Protein AF-A0AAV8Y6F7-F1 (afdb_monomer_lite)

Organism: NCBI:txid1265417

Secondary structure (DSSP, 8-state):
--TTS-STT----HHHHHHHHHHH-TTSPPP-HHHHHHHHHHHHHHSS-------------HHHHHHHHHHHHHHHH----

Structure (mmCIF, N/CA/C/O backbone):
data_AF-A0AAV8Y6F7-F1
#
_entry.id   AF-A0AAV8Y6F7-F1
#
loop_
_atom_site.group_PDB
_atom_site.id
_atom_site.type_symbol
_atom_site.label_atom_id
_atom_site.label_alt_id
_atom_site.label_comp_id
_atom_site.label_asym_id
_atom_s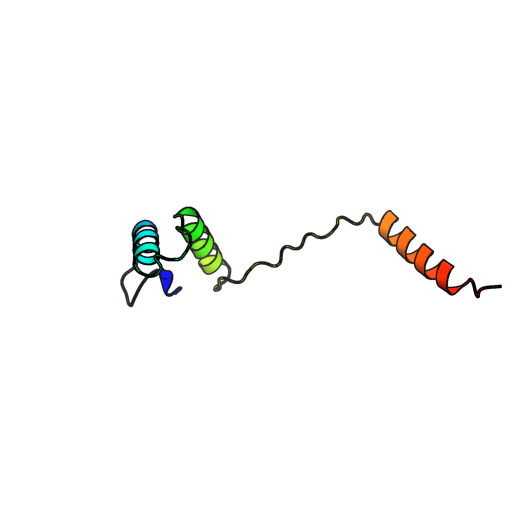ite.label_entity_id
_atom_site.label_seq_id
_atom_site.pdbx_PDB_ins_code
_atom_site.Cartn_x
_atom_site.Cartn_y
_atom_site.Cartn_z
_atom_site.occupancy
_atom_site.B_iso_or_equiv
_atom_site.auth_seq_id
_atom_site.auth_comp_id
_atom_site.auth_asym_id
_atom_site.auth_atom_id
_atom_site.pdbx_PDB_model_num
ATOM 1 N N . MET A 1 1 ? -9.284 12.496 2.067 1.00 43.31 1 MET A N 1
ATOM 2 C CA . MET A 1 1 ? -9.079 11.504 3.142 1.00 43.31 1 MET A CA 1
ATOM 3 C C . MET A 1 1 ? -9.524 10.155 2.593 1.00 43.31 1 MET A C 1
ATOM 5 O O . MET A 1 1 ? -10.675 10.044 2.190 1.00 43.31 1 MET A O 1
ATOM 9 N N . LEU A 1 2 ? -8.618 9.183 2.435 1.00 48.31 2 LEU A N 1
ATOM 10 C CA . LEU A 1 2 ? -8.980 7.858 1.918 1.00 48.31 2 LEU A CA 1
ATOM 11 C C . LEU A 1 2 ? -9.979 7.219 2.898 1.00 48.31 2 LEU A C 1
ATOM 13 O O . LEU A 1 2 ? -9.660 7.092 4.079 1.00 48.31 2 LEU A O 1
ATOM 17 N N . MET A 1 3 ? -11.151 6.791 2.418 1.00 50.50 3 MET A N 1
ATOM 18 C CA . MET A 1 3 ? -12.196 6.131 3.228 1.00 50.50 3 MET A CA 1
ATOM 19 C C . MET A 1 3 ? -11.690 4.903 4.012 1.00 50.50 3 MET A C 1
ATOM 21 O O . MET A 1 3 ? -12.352 4.429 4.929 1.00 50.50 3 MET A O 1
ATOM 25 N N . MET A 1 4 ? -10.492 4.404 3.694 1.00 53.25 4 MET A N 1
ATOM 26 C CA . MET A 1 4 ? -9.839 3.319 4.420 1.00 53.25 4 MET A CA 1
ATOM 27 C C . MET A 1 4 ? -9.302 3.708 5.808 1.00 53.25 4 MET A C 1
ATOM 29 O O . MET A 1 4 ? -9.017 2.808 6.586 1.00 53.25 4 MET A O 1
ATOM 33 N N . ILE A 1 5 ? -9.185 4.997 6.159 1.00 52.69 5 ILE A N 1
ATOM 34 C CA . ILE A 1 5 ? -8.653 5.438 7.471 1.00 52.69 5 ILE A CA 1
ATOM 35 C C . ILE A 1 5 ? -9.764 5.878 8.447 1.00 52.69 5 ILE A C 1
ATOM 37 O O . IL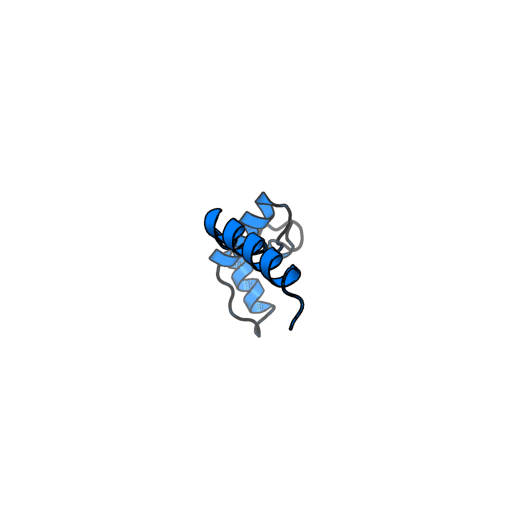E A 1 5 ? -9.510 6.014 9.641 1.00 52.69 5 ILE A O 1
ATOM 41 N N . GLY A 1 6 ? -11.019 6.005 8.002 1.00 42.91 6 GLY A N 1
ATOM 42 C CA . GLY A 1 6 ? -12.114 6.374 8.899 1.00 42.91 6 GLY A CA 1
ATOM 43 C C . GLY A 1 6 ? -13.477 6.466 8.221 1.00 42.91 6 GLY A C 1
ATOM 44 O O . GLY A 1 6 ? -13.596 6.895 7.077 1.00 42.91 6 GLY A O 1
ATOM 45 N N . TYR A 1 7 ? -14.507 6.071 8.970 1.00 44.66 7 TYR A N 1
ATOM 46 C CA . TYR A 1 7 ? -15.887 6.498 8.746 1.00 44.66 7 TYR A CA 1
ATOM 47 C C . TYR A 1 7 ? -16.085 7.735 9.643 1.00 44.66 7 TYR A C 1
ATOM 49 O O . TYR A 1 7 ? -16.072 7.597 10.867 1.00 44.66 7 TYR A O 1
ATOM 57 N N . GLY A 1 8 ? -16.175 8.935 9.061 1.00 59.78 8 GLY A N 1
ATOM 58 C CA . GLY A 1 8 ? -16.243 10.205 9.807 1.00 59.78 8 GLY A CA 1
ATOM 59 C C . GLY A 1 8 ? -14.899 10.665 10.401 1.00 59.78 8 GLY A C 1
ATOM 60 O O . GLY A 1 8 ? -13.851 10.433 9.806 1.00 59.78 8 GLY A O 1
ATOM 61 N N . ASP A 1 9 ? -14.930 11.292 11.584 1.00 54.38 9 ASP A N 1
ATOM 62 C CA . ASP A 1 9 ? -13.778 11.955 12.239 1.00 54.38 9 ASP A CA 1
ATOM 63 C C . ASP A 1 9 ? -12.808 11.025 12.993 1.00 54.38 9 ASP A C 1
ATOM 65 O O . ASP A 1 9 ? -11.851 11.477 13.624 1.00 54.38 9 ASP A O 1
ATOM 69 N N . ARG A 1 10 ? -13.031 9.706 12.979 1.00 58.47 10 ARG A N 1
ATOM 70 C CA . ARG A 1 10 ? -12.173 8.772 13.722 1.00 58.47 10 ARG A CA 1
ATOM 71 C C . ARG A 1 10 ? -10.978 8.354 12.876 1.00 58.47 10 ARG A C 1
ATOM 73 O O . ARG A 1 10 ? -11.114 7.513 11.991 1.00 58.47 10 ARG A O 1
ATOM 80 N N . ALA A 1 11 ? -9.807 8.899 13.199 1.00 66.44 11 ALA A N 1
ATOM 81 C CA . ALA A 1 11 ? -8.535 8.379 12.716 1.00 66.44 11 ALA A CA 1
ATOM 82 C C . ALA A 1 11 ? -8.312 6.968 13.284 1.00 66.44 11 ALA A C 1
ATOM 84 O O . ALA A 1 11 ? -8.199 6.798 14.498 1.00 66.44 11 ALA A O 1
ATOM 85 N N . ARG A 1 12 ? -8.276 5.953 12.415 1.00 73.44 12 ARG A N 1
ATOM 86 C CA . ARG A 1 12 ? -7.921 4.578 12.789 1.00 73.44 12 ARG A CA 1
ATOM 87 C C . ARG A 1 12 ? -6.429 4.337 12.621 1.00 73.44 12 ARG A C 1
ATOM 89 O O . ARG A 1 12 ? -5.803 4.820 11.679 1.00 73.44 12 ARG A O 1
ATOM 96 N N . THR A 1 13 ? -5.870 3.532 13.511 1.00 81.38 13 THR A N 1
ATOM 97 C CA . THR A 1 13 ? -4.517 2.997 13.365 1.00 81.38 13 THR A CA 1
ATOM 98 C C . THR A 1 13 ? -4.451 2.021 12.190 1.00 81.38 13 THR A C 1
ATOM 100 O O . THR A 1 13 ? -5.440 1.380 11.828 1.00 81.38 13 THR A O 1
ATOM 103 N N . GLN A 1 14 ? -3.265 1.841 11.605 1.00 82.12 14 GLN A N 1
ATOM 104 C CA . GLN A 1 14 ? -3.085 0.907 10.487 1.00 82.12 14 GLN A CA 1
ATOM 105 C C . GLN A 1 14 ? -3.491 -0.533 10.860 1.00 82.12 14 GLN A C 1
ATOM 107 O O . GLN A 1 14 ? -4.058 -1.240 10.031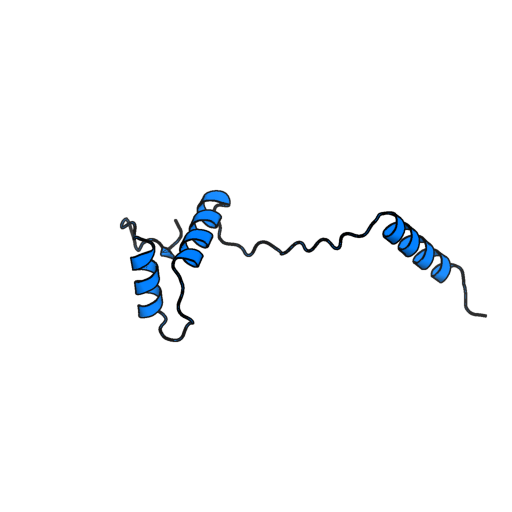 1.00 82.12 14 GLN A O 1
ATOM 112 N N . CYS A 1 15 ? -3.272 -0.956 12.112 1.00 82.94 15 CYS A N 1
ATOM 113 C CA . CYS A 1 15 ? -3.697 -2.267 12.615 1.00 82.94 15 CYS A CA 1
ATOM 114 C C . CYS A 1 15 ? -5.221 -2.438 12.605 1.00 82.94 15 CYS A C 1
ATOM 116 O O . CYS A 1 15 ? -5.726 -3.477 12.181 1.00 82.94 15 CYS A O 1
ATOM 118 N N . GLU A 1 16 ? -5.960 -1.416 13.034 1.00 83.88 16 GLU A N 1
ATOM 119 C CA . GLU A 1 16 ? -7.425 -1.437 13.011 1.00 83.88 16 GLU A CA 1
ATOM 120 C C . GLU A 1 16 ? -7.963 -1.490 11.583 1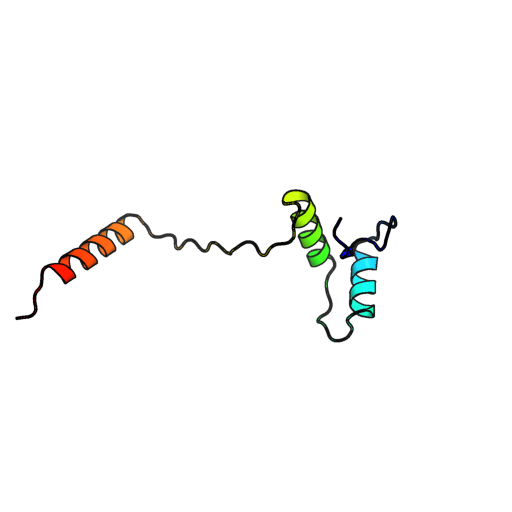.00 83.88 16 GLU A C 1
ATOM 122 O O . GLU A 1 16 ? -8.948 -2.177 11.330 1.00 83.88 16 GLU A O 1
ATOM 127 N N . VAL A 1 17 ? -7.296 -0.823 10.638 1.00 82.62 17 VAL A N 1
ATOM 128 C CA . VAL A 1 17 ? -7.662 -0.887 9.218 1.00 82.62 17 VAL A CA 1
ATOM 129 C C . VAL A 1 17 ? -7.419 -2.285 8.646 1.00 82.62 17 VAL A C 1
ATOM 131 O O . VAL A 1 17 ? -8.286 -2.794 7.940 1.00 82.62 17 VAL A O 1
ATOM 134 N N . VAL A 1 18 ? -6.300 -2.948 8.981 1.00 86.00 18 VAL A N 1
ATOM 135 C CA . VAL A 1 18 ? -6.075 -4.356 8.588 1.00 86.00 18 VAL A CA 1
ATOM 136 C C . VAL A 1 18 ? -7.191 -5.242 9.133 1.00 86.00 18 VAL A C 1
ATOM 138 O O . VAL A 1 18 ? -7.734 -6.064 8.394 1.00 86.00 18 VAL A O 1
ATOM 141 N N . ARG A 1 19 ? -7.519 -5.091 10.421 1.00 86.38 19 ARG A N 1
ATOM 142 C CA . ARG A 1 19 ? -8.542 -5.911 11.072 1.00 86.38 19 ARG A CA 1
ATOM 143 C C . ARG A 1 19 ? -9.902 -5.707 10.412 1.00 86.38 19 ARG A C 1
ATOM 145 O O . ARG A 1 19 ? -10.517 -6.682 9.998 1.00 86.38 19 ARG A O 1
ATOM 152 N N . LEU A 1 20 ? -10.308 -4.453 10.230 1.00 86.19 20 LEU A N 1
ATOM 153 C CA . LEU A 1 20 ? -11.573 -4.113 9.593 1.00 86.19 20 LEU A CA 1
ATOM 154 C C . LEU A 1 20 ? -11.649 -4.645 8.161 1.00 86.19 20 LEU A C 1
ATOM 156 O O . LEU A 1 20 ? -12.665 -5.211 7.789 1.00 86.19 20 LEU A O 1
ATOM 160 N N . PHE A 1 21 ? -10.579 -4.510 7.374 1.00 85.12 21 PHE A N 1
ATOM 161 C CA . PHE A 1 21 ? -10.559 -5.001 5.996 1.00 85.12 21 PHE A CA 1
ATOM 162 C C . PHE A 1 21 ? -10.773 -6.518 5.923 1.00 85.12 21 PHE A C 1
ATOM 164 O O . PHE A 1 21 ? -11.483 -6.997 5.042 1.00 85.12 21 PHE A O 1
ATOM 171 N N . ARG A 1 22 ? -10.192 -7.272 6.865 1.00 85.75 22 ARG A N 1
ATOM 172 C CA . ARG A 1 22 ? -10.409 -8.723 6.977 1.00 85.75 22 ARG A CA 1
ATOM 173 C C . ARG A 1 22 ? -11.838 -9.064 7.390 1.00 85.75 22 ARG A C 1
ATOM 175 O O . ARG A 1 22 ? -12.391 -10.025 6.876 1.00 85.75 22 ARG A O 1
ATOM 182 N N . GLU A 1 23 ? -12.423 -8.288 8.299 1.00 87.56 23 GLU A N 1
ATOM 183 C CA . GLU A 1 23 ? -13.811 -8.467 8.743 1.00 87.56 23 GLU A CA 1
ATOM 184 C C . GLU A 1 23 ? -14.817 -8.151 7.621 1.00 87.56 23 GLU A C 1
ATOM 186 O O . GLU A 1 23 ? -15.804 -8.864 7.466 1.00 87.56 23 GLU A O 1
ATOM 191 N N . THR A 1 24 ? -14.574 -7.111 6.815 1.00 86.50 24 THR A N 1
ATOM 192 C CA . THR A 1 24 ? -15.491 -6.682 5.743 1.00 86.50 24 THR A CA 1
ATOM 193 C C . THR A 1 24 ? -15.340 -7.475 4.450 1.00 86.50 24 THR A C 1
ATOM 195 O O . THR A 1 24 ? -16.287 -7.551 3.669 1.00 86.50 24 THR A O 1
ATOM 198 N N . HIS A 1 25 ? -14.156 -8.031 4.192 1.00 85.56 25 HIS A N 1
ATOM 199 C CA . HIS A 1 25 ? -13.849 -8.776 2.972 1.00 85.56 25 HIS A CA 1
ATOM 200 C C . HIS A 1 25 ? -13.152 -10.103 3.301 1.00 85.56 25 HIS A C 1
ATOM 202 O O . HIS A 1 25 ? -11.961 -10.256 3.015 1.00 85.56 25 HIS A O 1
ATOM 208 N N . PRO A 1 26 ? -13.879 -11.071 3.887 1.00 87.12 26 PRO A N 1
ATOM 209 C CA . PRO A 1 26 ? -13.303 -12.356 4.283 1.00 87.12 26 PRO A CA 1
ATOM 210 C C . PRO A 1 26 ? -12.811 -13.186 3.087 1.00 87.12 26 PRO A C 1
ATOM 212 O O . PRO A 1 26 ? -11.894 -13.988 3.240 1.00 87.12 26 PRO A O 1
ATOM 215 N N . ASP A 1 27 ? -13.374 -12.962 1.897 1.00 93.06 27 ASP A N 1
ATOM 216 C CA . ASP A 1 27 ? -13.029 -13.698 0.674 1.00 93.06 27 ASP A CA 1
ATOM 217 C C . ASP A 1 27 ? -11.756 -13.177 -0.015 1.00 93.06 27 ASP A C 1
ATOM 219 O O . ASP A 1 27 ? -11.236 -13.805 -0.940 1.00 93.06 27 ASP A O 1
ATOM 223 N N . LEU A 1 28 ? -11.251 -12.008 0.397 1.00 85.38 28 LEU A N 1
ATOM 224 C CA . LEU A 1 28 ? -10.060 -11.406 -0.193 1.00 85.38 28 LEU A CA 1
ATOM 225 C C . LEU A 1 28 ? -8.783 -11.840 0.542 1.00 85.38 28 LEU A C 1
ATOM 227 O O . LEU A 1 28 ? -8.800 -12.085 1.750 1.00 85.38 28 LEU A O 1
ATOM 231 N N . PRO A 1 29 ? -7.632 -11.872 -0.158 1.00 87.31 29 PRO A N 1
ATOM 232 C CA . PRO A 1 29 ? -6.352 -12.142 0.477 1.00 87.31 29 PRO A CA 1
ATOM 233 C C . PRO A 1 29 ? -6.079 -11.175 1.638 1.00 87.31 29 PRO A C 1
ATOM 235 O O . PRO A 1 29 ? -6.352 -9.973 1.523 1.00 87.31 29 PRO A O 1
ATOM 238 N N . PRO A 1 30 ? -5.489 -11.660 2.744 1.00 80.44 30 PRO A N 1
ATOM 239 C CA . PRO A 1 30 ? -5.236 -10.831 3.905 1.00 80.44 30 PRO A CA 1
ATOM 240 C C . PRO A 1 30 ? -4.276 -9.695 3.555 1.00 80.44 30 PRO A C 1
ATOM 242 O O . PRO A 1 30 ? -3.155 -9.902 3.088 1.00 80.44 30 PRO A O 1
ATOM 245 N N . LEU A 1 31 ? -4.710 -8.472 3.843 1.00 84.06 31 LEU A N 1
ATOM 246 C CA . LEU A 1 31 ? -3.864 -7.296 3.732 1.00 84.06 31 LEU A CA 1
ATOM 247 C C . LEU A 1 31 ? -2.838 -7.281 4.876 1.00 84.06 31 LEU A C 1
ATOM 249 O O . LEU A 1 31 ? -3.115 -7.736 5.994 1.00 84.06 31 LEU A O 1
ATOM 253 N N . ASN A 1 32 ? -1.652 -6.741 4.601 1.00 85.75 32 ASN A N 1
ATOM 254 C CA . ASN A 1 32 ? -0.633 -6.491 5.614 1.00 85.75 32 ASN A CA 1
ATOM 255 C C . ASN A 1 32 ? -0.541 -4.988 5.930 1.00 85.75 32 ASN A C 1
ATOM 257 O O . ASN A 1 32 ? -0.930 -4.133 5.129 1.00 85.75 32 ASN A O 1
ATOM 261 N N . GLN A 1 33 ? -0.004 -4.667 7.108 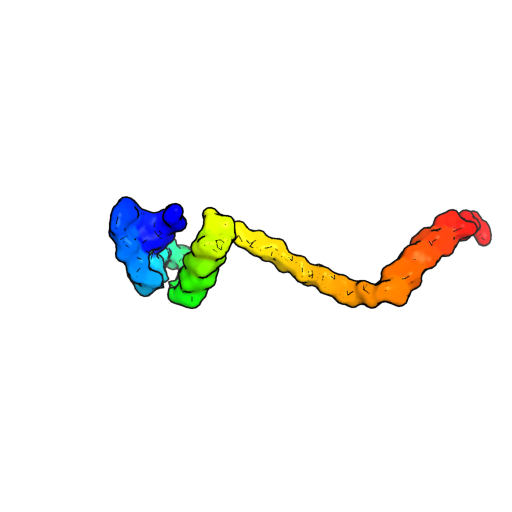1.00 84.50 33 GLN A N 1
ATOM 262 C CA . GLN A 1 33 ? 0.150 -3.283 7.556 1.00 84.50 33 GLN A CA 1
ATOM 263 C C . GLN A 1 33 ? 1.076 -2.475 6.629 1.00 84.50 33 GLN A C 1
ATOM 265 O O . GLN A 1 33 ? 0.816 -1.306 6.358 1.00 84.50 33 GLN A O 1
ATOM 270 N N . GLY A 1 34 ? 2.127 -3.103 6.088 1.00 86.25 34 GLY A N 1
ATOM 271 C CA . GLY A 1 34 ? 3.065 -2.453 5.169 1.00 86.25 34 GLY A CA 1
ATOM 272 C C . GLY A 1 34 ? 2.402 -1.951 3.882 1.00 86.25 34 GLY A C 1
ATOM 273 O O . GLY A 1 34 ? 2.754 -0.888 3.379 1.00 86.25 34 GLY A O 1
ATOM 274 N N . THR A 1 35 ? 1.405 -2.671 3.372 1.00 86.44 35 THR A N 1
ATOM 275 C CA . THR A 1 35 ? 0.608 -2.278 2.210 1.00 86.44 35 THR A CA 1
ATOM 276 C C . THR A 1 35 ? -0.230 -1.050 2.533 1.00 86.44 35 THR A C 1
ATOM 278 O O . THR A 1 35 ? -0.242 -0.114 1.741 1.00 86.44 35 THR A O 1
ATOM 281 N N . ILE A 1 36 ? -0.857 -1.000 3.711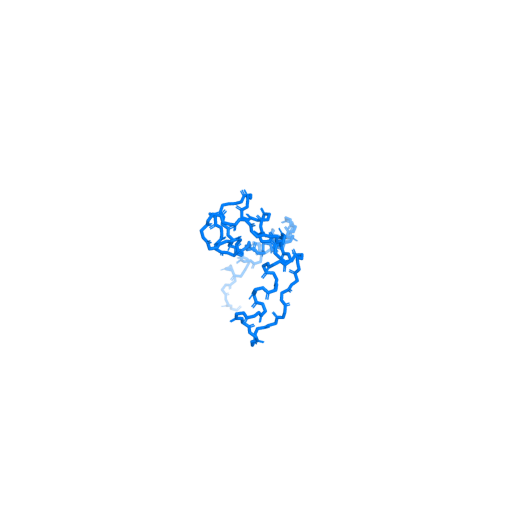 1.00 86.88 36 ILE A N 1
ATOM 282 C CA . ILE A 1 36 ? -1.596 0.189 4.163 1.00 86.88 36 ILE A CA 1
ATOM 283 C C . ILE A 1 36 ? -0.655 1.384 4.298 1.00 86.88 36 ILE A C 1
ATOM 285 O O . ILE A 1 36 ? -0.968 2.452 3.786 1.00 86.88 36 ILE A O 1
ATOM 289 N N . SER A 1 37 ? 0.516 1.192 4.908 1.00 87.56 37 SER A N 1
ATOM 290 C CA . SER A 1 37 ? 1.528 2.243 5.059 1.00 87.56 37 SER A CA 1
ATOM 291 C C . SER A 1 37 ? 1.977 2.810 3.705 1.00 87.56 37 SER A C 1
ATOM 293 O O . SER A 1 37 ? 2.010 4.023 3.518 1.00 87.56 37 SER A O 1
ATOM 295 N N . LYS A 1 38 ? 2.227 1.949 2.707 1.00 87.12 38 LYS A N 1
ATOM 296 C CA . LYS A 1 38 ? 2.568 2.381 1.339 1.00 87.12 38 LYS A CA 1
ATOM 297 C C . LYS A 1 38 ? 1.430 3.141 0.661 1.00 87.12 38 LYS A C 1
ATOM 299 O O . LYS A 1 38 ? 1.680 4.158 0.024 1.00 87.12 38 LYS A O 1
ATOM 304 N N . ILE A 1 39 ? 0.198 2.654 0.794 1.00 86.62 39 ILE A N 1
ATOM 305 C CA . ILE A 1 39 ? -0.996 3.305 0.239 1.00 86.62 39 ILE A CA 1
ATOM 306 C C . ILE A 1 39 ? -1.199 4.684 0.879 1.00 86.62 39 ILE A C 1
ATOM 308 O O . ILE A 1 39 ? -1.479 5.655 0.178 1.00 86.62 39 ILE A O 1
ATOM 312 N N . GLU A 1 40 ? -1.032 4.781 2.197 1.00 86.25 40 GLU A N 1
ATOM 313 C CA . GLU A 1 40 ? -1.127 6.034 2.940 1.00 86.25 40 GLU A CA 1
ATOM 314 C C . GLU A 1 40 ? -0.042 7.021 2.501 1.00 86.25 40 GLU A C 1
ATOM 316 O O . GLU A 1 40 ? -0.360 8.166 2.183 1.00 86.25 40 GLU A O 1
ATOM 321 N N . ALA A 1 41 ? 1.215 6.577 2.435 1.00 87.25 41 ALA A N 1
ATOM 322 C CA . ALA A 1 41 ? 2.331 7.396 1.971 1.00 87.25 41 ALA A CA 1
ATOM 323 C C . ALA A 1 41 ? 2.082 7.918 0.551 1.00 87.25 41 ALA A C 1
ATOM 325 O O . ALA A 1 41 ? 2.162 9.122 0.314 1.00 87.25 41 ALA A O 1
ATOM 326 N N . GLN A 1 42 ? 1.668 7.034 -0.362 1.00 86.38 42 GLN A N 1
ATOM 327 C CA . GLN A 1 42 ? 1.336 7.403 -1.733 1.00 86.38 42 GLN A CA 1
ATOM 328 C C . GLN A 1 42 ? 0.209 8.441 -1.791 1.00 86.38 42 GLN A C 1
ATOM 330 O O . GLN A 1 42 ? 0.276 9.394 -2.564 1.00 86.38 42 GLN A O 1
ATOM 335 N N . TYR A 1 43 ? -0.833 8.275 -0.976 1.00 85.38 43 TYR A N 1
ATOM 336 C CA . TYR A 1 43 ? -1.934 9.228 -0.930 1.00 85.38 43 TYR A CA 1
ATOM 337 C C . TYR A 1 43 ? -1.507 10.586 -0.366 1.00 85.38 43 TYR A C 1
ATOM 339 O O . TYR A 1 43 ? -1.924 11.612 -0.894 1.00 85.38 43 TYR A O 1
ATOM 347 N N . ARG A 1 44 ? -0.683 10.608 0.689 1.00 84.44 44 ARG A N 1
ATOM 348 C CA . ARG A 1 44 ? -0.157 11.854 1.268 1.00 84.44 44 ARG A CA 1
ATOM 349 C C . ARG A 1 44 ? 0.719 12.615 0.274 1.00 84.44 44 ARG A C 1
ATOM 351 O O . ARG A 1 44 ? 0.663 13.836 0.248 1.00 84.44 44 ARG A O 1
ATOM 358 N N . GLU A 1 45 ? 1.494 11.898 -0.532 1.00 85.56 45 GLU A N 1
ATOM 359 C CA . GLU A 1 45 ? 2.392 12.485 -1.527 1.00 85.56 45 GLU A CA 1
ATOM 360 C C . GLU A 1 45 ? 1.652 12.950 -2.791 1.00 85.56 45 GLU A C 1
ATOM 362 O O . GLU A 1 45 ? 1.849 14.070 -3.251 1.00 85.56 45 GLU A O 1
ATOM 367 N N . MET A 1 46 ? 0.780 12.108 -3.357 1.00 84.69 46 MET A N 1
ATOM 368 C CA . MET A 1 46 ? 0.169 12.345 -4.675 1.00 84.69 46 MET A CA 1
ATOM 369 C C . MET A 1 46 ? -1.276 12.861 -4.608 1.00 84.69 46 MET A C 1
ATOM 371 O O . MET A 1 46 ? -1.866 13.184 -5.636 1.00 84.69 46 MET A O 1
ATOM 375 N N . GLY A 1 47 ? -1.907 12.850 -3.432 1.00 83.75 47 GLY A N 1
ATOM 376 C CA . GLY A 1 47 ? -3.337 13.135 -3.262 1.00 83.75 47 GLY A CA 1
ATOM 377 C C . GLY A 1 47 ? -4.272 12.044 -3.807 1.00 83.75 47 GLY A C 1
ATOM 378 O O . GLY A 1 47 ? -5.494 12.180 -3.728 1.00 83.75 47 GLY A O 1
ATOM 379 N N . HIS A 1 48 ? -3.730 10.952 -4.358 1.00 83.69 48 HIS A N 1
ATOM 380 C CA . HIS A 1 48 ? -4.488 9.834 -4.914 1.00 83.69 48 HIS A CA 1
ATOM 381 C C . HIS A 1 48 ? -3.706 8.514 -4.852 1.00 83.69 48 HIS A C 1
ATOM 383 O O . HIS A 1 48 ? -2.477 8.494 -4.890 1.00 83.69 48 HIS A O 1
ATOM 389 N N . VAL A 1 49 ? -4.418 7.387 -4.877 1.00 83.94 49 VAL A N 1
ATOM 390 C CA . VAL A 1 49 ? -3.820 6.042 -4.953 1.00 83.94 49 VAL A CA 1
ATOM 391 C C . VAL A 1 49 ? -4.074 5.486 -6.352 1.00 83.94 49 VAL A C 1
ATOM 393 O O . VAL A 1 49 ? -4.992 4.702 -6.578 1.00 83.94 49 VAL A O 1
ATOM 396 N N . ARG A 1 50 ? -3.304 5.961 -7.334 1.00 82.88 50 ARG A N 1
ATOM 397 C CA . ARG A 1 50 ? -3.329 5.424 -8.704 1.00 82.88 50 ARG A CA 1
ATOM 398 C C . ARG A 1 50 ? -2.130 4.519 -8.905 1.00 82.88 50 ARG A C 1
ATOM 400 O O . ARG A 1 50 ? -1.047 4.801 -8.404 1.00 82.88 50 ARG A O 1
ATOM 407 N N . LYS A 1 51 ? -2.303 3.438 -9.660 1.00 76.12 51 LYS A N 1
ATOM 408 C CA . LYS A 1 51 ? -1.187 2.554 -10.001 1.00 76.12 51 LYS A CA 1
ATOM 409 C C . LYS A 1 51 ? -0.148 3.368 -10.774 1.00 76.12 51 LYS A C 1
ATOM 411 O O . LYS A 1 51 ? -0.451 3.857 -11.860 1.00 76.12 51 LYS A O 1
ATOM 416 N N . VAL A 1 52 ? 1.047 3.538 -10.206 1.00 68.94 52 VAL A N 1
ATOM 417 C CA . VAL A 1 52 ? 2.147 4.197 -10.914 1.00 68.94 52 VAL A CA 1
ATOM 418 C C . VAL A 1 52 ? 2.485 3.304 -12.106 1.00 68.94 52 VAL A C 1
ATOM 420 O O . VAL A 1 52 ? 2.776 2.119 -11.898 1.00 68.94 52 VAL A O 1
ATOM 423 N N . PRO A 1 53 ? 2.391 3.800 -13.353 1.00 70.75 53 PRO A N 1
ATOM 424 C CA . PRO A 1 53 ? 2.788 3.003 -14.492 1.00 70.75 53 PRO A CA 1
ATOM 425 C C . PRO A 1 53 ? 4.255 2.634 -14.304 1.00 70.75 53 PRO A C 1
ATOM 427 O O . PRO A 1 53 ? 5.116 3.503 -14.174 1.00 70.75 53 PRO A O 1
ATOM 430 N N . SER A 1 54 ? 4.524 1.330 -14.253 1.00 65.25 54 SER A N 1
ATOM 431 C CA . SER A 1 54 ? 5.873 0.777 -14.261 1.00 65.25 54 SER A CA 1
ATOM 432 C C . SER A 1 54 ? 6.523 1.194 -15.579 1.00 65.25 54 SER A C 1
ATOM 434 O O . SER A 1 54 ? 6.431 0.477 -16.576 1.00 65.25 54 SER A O 1
ATOM 436 N N . LYS A 1 55 ? 7.175 2.358 -15.607 1.00 62.00 55 LYS A N 1
ATOM 437 C CA . LYS A 1 55 ? 8.106 2.707 -16.674 1.00 62.00 55 LYS A CA 1
ATOM 438 C C . LYS A 1 55 ? 9.336 1.820 -16.498 1.00 62.00 55 LYS A C 1
ATOM 440 O O . LYS A 1 55 ? 10.367 2.259 -16.006 1.00 62.00 55 LYS A O 1
ATOM 445 N N . ARG A 1 56 ? 9.237 0.559 -16.927 1.00 61.00 56 ARG A N 1
ATOM 446 C CA . ARG A 1 56 ? 10.413 -0.138 -17.443 1.00 61.00 56 ARG A CA 1
ATOM 447 C C . ARG A 1 56 ? 10.752 0.573 -18.745 1.00 61.00 56 ARG A C 1
ATOM 449 O O . ARG A 1 56 ? 10.296 0.173 -19.809 1.00 61.00 56 ARG A O 1
ATOM 456 N N . GLN A 1 57 ? 11.457 1.696 -18.650 1.00 59.75 57 GLN A N 1
ATOM 457 C CA . GLN A 1 57 ? 12.183 2.183 -19.808 1.00 59.75 57 GLN A CA 1
ATOM 458 C C . GLN A 1 57 ? 13.214 1.101 -20.097 1.00 59.75 57 GLN A C 1
ATOM 460 O O . GLN A 1 57 ? 14.081 0.832 -19.267 1.00 59.75 57 GLN A O 1
ATOM 465 N N . ALA A 1 58 ? 13.054 0.410 -21.225 1.00 64.12 58 ALA A N 1
ATOM 466 C CA . ALA A 1 58 ? 14.161 -0.351 -21.764 1.00 64.12 58 ALA A CA 1
ATOM 467 C C . ALA A 1 58 ? 15.317 0.644 -21.897 1.00 64.12 58 ALA A C 1
ATOM 469 O O . ALA A 1 58 ? 15.151 1.706 -22.504 1.00 64.12 58 ALA A O 1
ATOM 470 N N . VAL A 1 59 ? 16.442 0.348 -21.250 1.00 65.81 59 VAL A N 1
ATOM 471 C CA . VAL A 1 59 ? 17.670 1.117 -21.432 1.00 65.81 59 VAL A CA 1
ATOM 472 C C . VAL A 1 59 ? 18.152 0.776 -22.834 1.00 65.81 59 VAL A C 1
ATOM 474 O O . VAL A 1 59 ? 18.892 -0.180 -23.038 1.00 65.81 59 VAL A O 1
ATOM 477 N N . VAL A 1 60 ? 17.617 1.483 -23.823 1.00 67.12 60 VAL A N 1
ATOM 478 C CA . VAL A 1 60 ? 18.084 1.389 -25.200 1.00 67.12 60 VAL A CA 1
ATOM 479 C C . VAL A 1 60 ? 19.244 2.365 -25.303 1.00 67.12 60 VAL A C 1
ATOM 481 O O . VAL A 1 60 ? 19.032 3.577 -25.196 1.00 67.12 60 VAL A O 1
ATOM 484 N N . ASN A 1 61 ? 20.456 1.827 -25.441 1.00 75.31 61 ASN A N 1
ATOM 485 C CA . ASN A 1 61 ? 21.647 2.625 -25.703 1.00 75.31 61 ASN A CA 1
ATOM 486 C C . ASN A 1 61 ? 21.481 3.352 -27.049 1.00 75.31 61 ASN A C 1
ATOM 488 O O . ASN A 1 61 ? 20.772 2.873 -27.940 1.00 75.31 61 ASN A O 1
ATOM 492 N N . ASP A 1 62 ? 22.108 4.512 -27.201 1.00 77.25 62 ASP A N 1
ATOM 493 C CA . ASP A 1 62 ? 21.936 5.342 -28.394 1.00 77.25 62 ASP A CA 1
ATOM 494 C C . ASP A 1 62 ? 22.438 4.633 -29.661 1.00 77.25 62 ASP A C 1
ATOM 496 O O . ASP A 1 62 ? 21.790 4.726 -30.702 1.00 77.25 62 ASP A O 1
ATOM 500 N N . ASP A 1 63 ? 23.461 3.780 -29.544 1.00 76.88 63 ASP A N 1
ATOM 501 C CA . ASP A 1 63 ? 23.923 2.908 -30.635 1.00 76.88 63 ASP A CA 1
ATOM 502 C C . ASP A 1 63 ? 22.837 1.927 -31.098 1.00 76.88 63 ASP A C 1
ATOM 504 O O . ASP A 1 63 ? 22.670 1.654 -32.286 1.00 76.88 63 ASP A O 1
ATOM 508 N N . THR A 1 64 ? 22.048 1.400 -30.159 1.00 78.12 64 THR A N 1
ATOM 509 C CA . THR A 1 64 ? 20.960 0.469 -30.476 1.00 78.12 64 THR A CA 1
ATOM 510 C C . THR A 1 64 ? 19.792 1.194 -31.138 1.00 78.12 64 THR A C 1
ATOM 512 O O . THR A 1 64 ? 19.140 0.624 -32.010 1.00 78.12 64 THR A O 1
ATOM 515 N N . LYS A 1 65 ? 19.542 2.461 -30.773 1.00 78.19 65 LYS A N 1
ATOM 516 C CA . LYS A 1 65 ? 18.557 3.307 -31.463 1.00 78.19 65 LYS A CA 1
ATOM 517 C C . LYS A 1 65 ? 19.007 3.625 -32.885 1.00 78.19 65 LYS A C 1
ATOM 519 O O . LYS A 1 65 ? 18.191 3.534 -33.795 1.00 78.19 65 LYS A O 1
ATOM 524 N N . LEU A 1 66 ? 20.284 3.960 -33.075 1.00 81.25 66 LEU A N 1
ATOM 525 C CA . LEU A 1 66 ? 20.839 4.277 -34.389 1.00 81.25 66 LEU A CA 1
ATOM 526 C C . LEU A 1 66 ? 20.767 3.067 -35.329 1.00 81.25 66 LEU A C 1
ATOM 528 O O . LEU A 1 66 ? 20.267 3.191 -36.442 1.00 81.25 66 LEU A O 1
ATOM 532 N N . ASN A 1 67 ? 21.153 1.884 -34.846 1.00 79.69 67 ASN A N 1
ATOM 533 C CA . ASN A 1 67 ? 21.063 0.647 -35.624 1.00 79.69 67 ASN A CA 1
ATOM 534 C C . ASN A 1 67 ? 19.616 0.283 -35.998 1.00 79.69 67 ASN A C 1
ATOM 536 O O . ASN A 1 67 ? 19.375 -0.200 -37.100 1.00 79.69 67 ASN A O 1
ATOM 540 N N . LEU A 1 68 ? 18.641 0.537 -35.117 1.00 78.88 68 LEU A N 1
ATOM 541 C CA . LEU A 1 68 ? 17.223 0.329 -35.435 1.00 78.88 68 LEU A CA 1
ATOM 542 C C . LEU A 1 68 ? 16.714 1.306 -36.500 1.00 78.88 68 LEU A C 1
ATOM 544 O O . LEU A 1 68 ? 15.947 0.903 -37.369 1.00 78.88 68 LEU A O 1
ATOM 548 N N . LEU A 1 69 ? 17.128 2.574 -36.446 1.00 80.75 69 LEU A N 1
ATOM 549 C CA . LEU A 1 69 ? 16.739 3.574 -37.443 1.00 80.75 69 LEU A CA 1
ATOM 550 C C . LEU A 1 69 ? 17.314 3.243 -38.825 1.00 80.75 69 LEU A C 1
ATOM 552 O O . LEU A 1 69 ? 16.574 3.277 -39.804 1.00 80.75 69 LEU A O 1
ATOM 556 N N . LEU A 1 70 ? 18.584 2.836 -38.886 1.00 80.31 70 LEU A N 1
ATOM 557 C CA . LEU A 1 70 ? 19.239 2.398 -40.122 1.00 80.31 70 LEU A CA 1
ATOM 558 C C . LEU A 1 70 ? 18.573 1.144 -40.705 1.00 80.31 70 LEU A C 1
ATOM 560 O O . LEU A 1 70 ? 18.260 1.104 -41.891 1.00 80.31 70 LEU A O 1
ATOM 564 N N . ALA A 1 71 ? 18.263 0.150 -39.867 1.00 76.38 71 ALA A N 1
ATOM 565 C CA . ALA A 1 71 ? 17.588 -1.069 -40.312 1.00 76.38 71 ALA A CA 1
ATOM 566 C C . ALA A 1 71 ? 16.172 -0.807 -40.863 1.00 76.38 71 ALA A C 1
ATOM 568 O O . ALA A 1 71 ? 15.706 -1.525 -41.748 1.00 76.38 71 ALA A O 1
ATOM 569 N N . LEU A 1 72 ? 15.464 0.208 -40.355 1.00 73.44 72 LEU A N 1
ATOM 570 C CA . LEU A 1 72 ? 14.172 0.623 -40.907 1.00 73.44 72 LEU A CA 1
ATOM 571 C C . LEU A 1 72 ? 14.329 1.330 -42.261 1.00 73.44 72 LEU A C 1
ATOM 573 O O . LEU A 1 72 ? 13.496 1.125 -43.138 1.00 73.44 72 LEU A O 1
ATOM 577 N N . GLU A 1 73 ? 15.387 2.119 -42.447 1.00 67.31 73 GLU A N 1
ATOM 578 C CA . GLU A 1 73 ? 15.690 2.811 -43.706 1.00 67.31 73 GLU A CA 1
ATOM 579 C C . GLU A 1 73 ? 16.120 1.833 -44.817 1.00 67.31 73 GLU A C 1
ATOM 581 O O . GLU A 1 73 ? 15.610 1.902 -45.936 1.00 67.31 73 GLU A O 1
ATOM 586 N N . GLU A 1 74 ? 16.964 0.847 -44.506 1.00 59.44 74 GLU A N 1
ATOM 587 C CA . GLU A 1 74 ? 17.425 -0.166 -45.471 1.00 59.44 74 GLU A CA 1
ATOM 588 C C . GLU A 1 74 ? 16.282 -1.050 -46.009 1.00 59.44 74 GLU A C 1
ATOM 590 O O . GLU A 1 74 ? 16.262 -1.402 -47.193 1.00 59.44 74 GLU A O 1
ATOM 595 N N . ASN A 1 75 ? 15.279 -1.348 -45.174 1.00 55.50 75 ASN A N 1
ATOM 596 C CA . ASN A 1 75 ? 14.085 -2.098 -45.581 1.00 55.50 75 ASN A CA 1
ATOM 597 C C . ASN A 1 75 ? 13.110 -1.288 -46.457 1.00 55.50 75 ASN A C 1
ATOM 599 O O . ASN A 1 75 ? 12.238 -1.874 -47.094 1.00 55.50 75 ASN A O 1
ATOM 603 N N . VAL A 1 76 ? 13.230 0.043 -46.508 1.00 57.41 76 VAL A N 1
ATOM 604 C CA . VAL A 1 76 ? 12.427 0.892 -47.409 1.00 57.41 76 VAL A CA 1
ATOM 605 C C . VAL A 1 76 ? 13.074 0.994 -48.796 1.00 57.41 76 VAL A C 1
ATOM 607 O O . VAL A 1 76 ? 12.375 1.200 -49.787 1.00 57.41 76 VAL A O 1
ATOM 610 N N . ILE A 1 77 ? 14.397 0.816 -48.892 1.00 57.72 77 ILE A N 1
ATOM 611 C CA . ILE A 1 77 ? 15.176 1.072 -50.117 1.00 57.72 77 ILE A CA 1
ATOM 612 C C . ILE A 1 77 ? 15.409 -0.199 -50.954 1.00 57.72 77 ILE A C 1
ATOM 614 O O . ILE A 1 77 ? 15.845 -0.105 -52.100 1.00 57.72 77 ILE A O 1
ATOM 618 N N . THR A 1 78 ? 15.051 -1.386 -50.461 1.00 50.94 78 THR A N 1
ATOM 619 C CA . THR A 1 78 ? 15.032 -2.610 -51.278 1.00 50.94 78 THR A CA 1
ATOM 620 C C . THR A 1 78 ? 13.619 -2.916 -51.789 1.00 50.94 78 THR A C 1
ATOM 622 O O . THR A 1 78 ? 12.865 -3.641 -51.139 1.00 50.94 78 THR A O 1
ATOM 625 N N . PRO A 1 79 ? 13.216 -2.425 -52.982 1.00 45.25 79 PRO A N 1
ATOM 626 C CA . PRO A 1 79 ? 12.135 -3.074 -53.698 1.00 45.25 79 PRO A CA 1
ATOM 627 C C . PRO A 1 79 ? 12.617 -4.475 -54.071 1.00 45.25 79 PRO A C 1
ATOM 629 O O . PRO A 1 79 ? 13.661 -4.639 -54.702 1.00 45.25 79 PRO A O 1
ATOM 632 N N . ALA A 1 80 ? 11.847 -5.477 -53.654 1.00 53.53 80 ALA A N 1
ATOM 633 C CA . ALA A 1 80 ? 12.037 -6.861 -54.046 1.00 53.53 80 ALA A CA 1
ATOM 634 C C . ALA A 1 80 ? 12.275 -6.969 -55.562 1.00 53.53 80 ALA A C 1
ATOM 636 O O . ALA A 1 80 ? 11.401 -6.611 -56.360 1.00 53.53 80 ALA A O 1
ATOM 637 N N . ARG A 1 81 ? 13.447 -7.477 -55.944 1.00 42.06 81 ARG A N 1
ATOM 638 C CA . ARG A 1 81 ? 13.695 -8.100 -57.241 1.00 42.06 81 ARG A CA 1
ATOM 639 C C . ARG A 1 81 ? 14.853 -9.076 -57.157 1.00 42.06 81 ARG A C 1
ATOM 641 O O . ARG A 1 81 ? 15.899 -8.687 -56.600 1.00 42.06 81 ARG A O 1
#

Foldseek 3Di:
DPCLQDDPPDGDDLVVSQVVCCVVCVPDDRDDSVVVVVQVVCCVVPVDRDDDPPPPPPPQDVVNVVVVVVVVVVVVPDDDD

Radius of gyration: 24.6 Å; chains: 1; bounding box: 40×27×71 Å

pLDDT: mean 73.82, std 14.01, range [42.06, 93.06]

Sequence (81 aa):
MLMMIGYGDRARTQCEVVRLFRETHPDLPPLNQGTISKIEAQYREMGHVRKVPSKRQAVVNDDTKLNLLLALEENVITPAR